Protein AF-A0A378PLF8-F1 (afdb_monomer_lite)

Sequence (133 aa):
MQNNKIYTVTTHCAKNHKSNISLTLLEVAFDLFDKNKLWDTPCAICGGKIESVSKSNFEITDKLFNIWANNPDYQFSEGFYEDLDLAEMKYLPMLLRAIDDKNFPNSKKAVVVKALCALWYNNCEFPKSDYAH

Structure (mmCIF, N/CA/C/O backbone):
data_AF-A0A378PLF8-F1
#
_entry.id   AF-A0A378PLF8-F1
#
loop_
_atom_site.group_PDB
_atom_site.id
_atom_site.type_symbol
_atom_site.label_atom_id
_atom_site.label_alt_id
_atom_site.label_comp_id
_atom_site.label_asym_id
_atom_site.label_entity_id
_atom_site.label_seq_id
_atom_site.pdbx_PDB_ins_code
_atom_site.Cartn_x
_atom_site.Cartn_y
_atom_site.Cartn_z
_atom_site.occupancy
_atom_site.B_iso_or_equiv
_atom_site.auth_seq_id
_atom_site.auth_comp_id
_atom_site.auth_asym_id
_atom_site.auth_atom_id
_atom_site.pdbx_PDB_model_num
ATOM 1 N N . MET A 1 1 ? 5.990 22.563 2.479 1.00 35.62 1 MET A N 1
ATOM 2 C CA . MET A 1 1 ? 7.011 22.424 1.419 1.00 35.62 1 MET A CA 1
ATOM 3 C C . MET A 1 1 ? 6.912 21.010 0.872 1.00 35.62 1 MET A C 1
ATOM 5 O O . MET A 1 1 ? 7.157 20.077 1.623 1.00 35.62 1 MET A O 1
ATOM 9 N N . GLN A 1 2 ? 6.440 20.829 -0.364 1.00 43.25 2 GLN A N 1
ATOM 10 C CA . GLN A 1 2 ? 6.446 19.511 -1.002 1.00 43.25 2 GLN A CA 1
ATOM 11 C C . GLN A 1 2 ? 7.889 19.209 -1.404 1.00 43.25 2 GLN A C 1
ATOM 13 O O . GLN A 1 2 ? 8.424 19.841 -2.310 1.00 43.25 2 GLN A O 1
ATOM 18 N N . ASN A 1 3 ? 8.540 18.289 -0.693 1.00 49.09 3 ASN A N 1
ATOM 19 C CA . ASN A 1 3 ? 9.756 17.675 -1.207 1.00 49.09 3 ASN A CA 1
ATOM 20 C C . ASN A 1 3 ? 9.386 17.021 -2.541 1.00 49.09 3 ASN A C 1
ATOM 22 O O . ASN A 1 3 ? 8.546 16.121 -2.557 1.00 49.09 3 ASN A O 1
ATOM 26 N N . ASN A 1 4 ? 10.008 17.455 -3.639 1.00 61.97 4 ASN A N 1
ATOM 27 C CA . ASN A 1 4 ? 9.961 16.765 -4.930 1.00 61.97 4 ASN A CA 1
ATOM 28 C C . ASN A 1 4 ? 10.751 15.454 -4.816 1.00 61.97 4 ASN A C 1
ATOM 30 O O . ASN A 1 4 ? 11.808 15.284 -5.419 1.00 61.97 4 ASN A O 1
ATOM 34 N N . LYS A 1 5 ? 10.277 14.543 -3.964 1.00 77.88 5 LYS A N 1
ATOM 35 C CA . LYS A 1 5 ? 10.814 13.197 -3.860 1.00 77.88 5 LYS A CA 1
ATOM 36 C C . LYS A 1 5 ? 10.461 12.497 -5.166 1.00 77.88 5 LYS A C 1
ATOM 38 O O . LYS A 1 5 ? 9.289 12.314 -5.482 1.00 77.88 5 LYS A O 1
ATOM 43 N N . ILE A 1 6 ? 11.487 12.171 -5.940 1.00 86.25 6 ILE A N 1
ATOM 44 C CA . ILE A 1 6 ? 11.347 11.371 -7.151 1.00 86.25 6 ILE A CA 1
ATOM 45 C C . ILE A 1 6 ? 11.184 9.925 -6.690 1.00 86.25 6 ILE A C 1
ATOM 47 O O . ILE A 1 6 ? 12.030 9.419 -5.952 1.00 86.25 6 ILE A O 1
ATOM 51 N N . TYR A 1 7 ? 10.091 9.282 -7.088 1.00 91.69 7 TYR A N 1
ATOM 52 C CA . TYR A 1 7 ? 9.897 7.855 -6.866 1.00 91.69 7 TYR A CA 1
ATOM 53 C C . TYR A 1 7 ? 10.408 7.112 -8.090 1.00 91.69 7 TYR A C 1
ATOM 55 O O . TYR A 1 7 ? 10.262 7.576 -9.218 1.00 91.69 7 TYR A O 1
ATOM 63 N N . THR A 1 8 ? 11.059 5.982 -7.869 1.00 92.56 8 THR A N 1
ATOM 64 C CA . THR A 1 8 ? 11.647 5.182 -8.938 1.00 92.56 8 THR A CA 1
ATOM 65 C C . THR A 1 8 ? 11.393 3.700 -8.737 1.00 92.56 8 THR A C 1
ATOM 67 O O . THR A 1 8 ? 11.311 3.210 -7.606 1.00 92.56 8 THR A O 1
ATOM 70 N N . VAL A 1 9 ? 11.342 2.987 -9.856 1.00 91.38 9 VAL A N 1
ATOM 71 C CA . VAL A 1 9 ? 11.658 1.562 -9.937 1.00 91.38 9 VAL A CA 1
ATOM 72 C C . VAL A 1 9 ? 13.076 1.428 -10.480 1.00 91.38 9 VAL A C 1
ATOM 74 O O . VAL A 1 9 ? 13.416 2.033 -11.496 1.00 91.38 9 VAL A O 1
ATOM 77 N N . THR A 1 10 ? 13.904 0.648 -9.792 1.00 91.62 10 THR A N 1
ATOM 78 C CA . THR A 1 10 ? 15.290 0.363 -10.164 1.00 91.62 10 THR A CA 1
ATOM 79 C C . THR A 1 10 ? 15.420 -1.102 -10.549 1.00 91.62 10 THR A C 1
ATOM 81 O O . THR A 1 10 ? 15.148 -1.985 -9.737 1.00 91.62 10 THR A O 1
ATOM 84 N N . THR A 1 11 ? 15.870 -1.366 -11.770 1.00 91.75 11 THR A N 1
ATOM 85 C CA . THR A 1 11 ? 16.148 -2.717 -12.272 1.00 91.75 11 THR A CA 1
ATOM 86 C C . THR A 1 11 ? 17.647 -2.992 -12.256 1.00 91.75 11 THR A C 1
ATOM 88 O O . THR A 1 11 ? 18.431 -2.116 -12.633 1.00 91.75 11 THR A O 1
ATOM 91 N N . HIS A 1 12 ? 18.045 -4.211 -11.901 1.00 94.06 12 HIS A N 1
ATOM 92 C CA . HIS A 1 12 ? 19.432 -4.669 -11.951 1.00 94.06 12 HIS A CA 1
ATOM 93 C C . HIS A 1 12 ? 19.569 -5.873 -12.879 1.00 94.06 12 HIS A C 1
ATOM 95 O O . HIS A 1 12 ? 18.737 -6.777 -12.853 1.00 94.06 12 HIS A O 1
ATOM 101 N N . CYS A 1 13 ? 20.637 -5.908 -13.675 1.00 93.00 13 CYS A N 1
ATOM 102 C CA . CYS A 1 13 ? 21.008 -7.093 -14.453 1.00 93.00 13 CYS A CA 1
ATOM 103 C C . CYS A 1 13 ? 22.157 -7.872 -13.795 1.00 93.00 13 CYS A C 1
ATOM 105 O O . CYS A 1 13 ? 22.838 -7.346 -12.914 1.00 93.00 13 CYS A O 1
ATOM 107 N N . ALA A 1 14 ? 22.451 -9.070 -14.310 1.00 91.62 14 ALA A N 1
ATOM 108 C CA . ALA A 1 14 ? 23.543 -9.943 -13.848 1.00 91.62 14 ALA A CA 1
ATOM 109 C C . ALA A 1 14 ? 24.929 -9.274 -13.803 1.00 91.62 14 ALA A C 1
ATOM 111 O O . ALA A 1 14 ? 25.797 -9.634 -13.013 1.00 91.62 14 ALA A O 1
ATOM 112 N N . LYS A 1 15 ? 25.152 -8.274 -14.666 1.00 91.94 15 LYS A N 1
ATOM 113 C CA . LYS A 1 15 ? 26.400 -7.491 -14.713 1.00 91.94 15 LYS A CA 1
ATOM 114 C C . LYS A 1 15 ? 26.388 -6.288 -13.762 1.00 91.94 15 LYS A C 1
ATOM 116 O O . LYS A 1 15 ? 27.242 -5.416 -13.870 1.00 91.94 15 LYS A O 1
ATOM 121 N N . ASN A 1 16 ? 25.412 -6.224 -12.856 1.00 89.31 16 ASN A N 1
ATOM 122 C CA . ASN A 1 16 ? 25.210 -5.167 -11.867 1.00 89.31 16 ASN A CA 1
ATOM 123 C C . ASN A 1 16 ? 25.000 -3.757 -12.459 1.00 89.31 16 ASN A C 1
ATOM 125 O O . ASN A 1 16 ? 25.182 -2.747 -11.777 1.00 89.31 16 ASN A O 1
ATOM 129 N N . HIS A 1 17 ? 24.593 -3.663 -13.729 1.00 93.19 17 HIS A N 1
ATOM 130 C CA . HIS A 1 17 ? 24.133 -2.398 -14.294 1.00 93.19 17 HIS A CA 1
ATOM 131 C C . HIS A 1 17 ? 22.741 -2.068 -13.759 1.00 93.19 17 HIS A C 1
ATOM 133 O O . HIS A 1 17 ? 21.891 -2.954 -13.646 1.00 93.19 17 HIS A O 1
ATOM 139 N N . LYS A 1 18 ? 22.512 -0.785 -13.472 1.00 91.94 18 LYS A N 1
ATOM 140 C CA . LYS A 1 18 ? 21.244 -0.274 -12.947 1.00 91.94 18 LYS A CA 1
ATOM 141 C C . LYS A 1 18 ? 20.518 0.543 -14.003 1.00 91.94 18 LYS A C 1
ATOM 143 O O . LYS A 1 18 ? 21.144 1.241 -14.800 1.00 91.94 18 LYS A O 1
ATOM 148 N N . SER A 1 19 ? 19.197 0.493 -13.990 1.00 89.75 19 SER A N 1
ATOM 149 C CA . SER A 1 19 ? 18.354 1.400 -14.769 1.00 89.75 19 SER A CA 1
ATOM 150 C C . SER A 1 19 ? 17.194 1.863 -13.903 1.00 89.75 19 SER A C 1
ATOM 152 O O . SER A 1 19 ? 16.611 1.064 -13.176 1.00 89.75 19 SER A O 1
ATOM 154 N N . ASN A 1 20 ? 16.910 3.163 -13.953 1.00 90.38 20 ASN A N 1
ATOM 155 C CA . ASN A 1 20 ? 15.891 3.804 -13.132 1.00 90.38 20 ASN A CA 1
ATOM 156 C C . ASN A 1 20 ? 14.748 4.267 -14.026 1.00 90.38 20 ASN A C 1
ATOM 158 O O . ASN A 1 20 ? 14.982 4.943 -15.028 1.00 90.38 20 ASN A O 1
ATOM 162 N N . ILE A 1 21 ? 13.526 3.951 -13.623 1.00 90.00 21 ILE A N 1
ATOM 163 C CA . ILE A 1 21 ? 12.305 4.460 -14.235 1.00 90.00 21 ILE A CA 1
ATOM 164 C C . ILE A 1 21 ? 11.636 5.362 -13.209 1.00 90.00 21 ILE A C 1
ATOM 166 O O . ILE A 1 21 ? 11.356 4.921 -12.094 1.00 90.00 21 ILE A O 1
ATOM 170 N N . SER A 1 22 ? 11.421 6.624 -13.574 1.00 92.69 22 SER A N 1
ATOM 171 C CA . SER A 1 22 ? 10.706 7.581 -12.731 1.00 92.69 22 SER A CA 1
ATOM 172 C C . SER A 1 22 ? 9.226 7.231 -12.677 1.00 92.69 22 SER A C 1
ATOM 174 O O . SER A 1 22 ? 8.604 7.005 -13.711 1.00 92.69 22 SER A O 1
ATOM 176 N N . LEU A 1 23 ? 8.683 7.238 -11.469 1.00 91.31 23 LEU A N 1
ATOM 177 C CA . LEU A 1 23 ? 7.289 6.988 -11.149 1.00 91.31 23 LEU A CA 1
ATOM 178 C C . LEU A 1 23 ? 6.745 8.130 -10.289 1.00 91.31 23 LEU A C 1
ATOM 180 O O . LEU A 1 23 ? 7.471 8.856 -9.601 1.00 91.31 23 LEU A O 1
ATOM 184 N N . THR A 1 24 ? 5.431 8.263 -10.297 1.00 92.81 24 THR A N 1
ATOM 185 C CA . THR A 1 24 ? 4.675 9.039 -9.325 1.00 92.81 24 THR A CA 1
ATOM 186 C C . THR A 1 24 ? 4.532 8.267 -8.013 1.00 92.81 24 THR A C 1
ATOM 188 O O . THR A 1 24 ? 4.711 7.049 -7.941 1.00 92.81 24 THR A O 1
ATOM 191 N N . LEU A 1 25 ? 4.148 8.981 -6.952 1.00 91.75 25 LEU A N 1
ATOM 192 C CA . LEU A 1 25 ? 3.841 8.357 -5.666 1.00 91.75 25 LEU A CA 1
ATOM 193 C C . LEU A 1 25 ? 2.705 7.325 -5.774 1.00 91.75 25 LEU A C 1
ATOM 195 O O . LEU A 1 25 ? 2.756 6.305 -5.104 1.00 91.75 25 LEU A O 1
ATOM 199 N N . LEU A 1 26 ? 1.681 7.575 -6.596 1.00 92.38 26 LEU A N 1
ATOM 200 C CA . LEU A 1 26 ? 0.562 6.638 -6.744 1.00 92.38 26 LEU A CA 1
ATOM 201 C C . LEU A 1 26 ? 0.983 5.377 -7.493 1.00 92.38 26 LEU A C 1
ATOM 203 O O . LEU A 1 26 ? 0.593 4.284 -7.101 1.00 92.38 26 LEU A O 1
ATOM 207 N N . GLU A 1 27 ? 1.804 5.525 -8.534 1.00 92.19 27 GLU A N 1
ATOM 208 C CA . GLU A 1 27 ? 2.308 4.383 -9.296 1.00 92.19 27 GLU A CA 1
ATOM 209 C C . GLU A 1 27 ? 3.179 3.470 -8.444 1.00 92.19 27 GLU A C 1
ATOM 211 O O . GLU A 1 27 ? 3.034 2.256 -8.530 1.00 92.19 27 GLU A O 1
ATOM 216 N N . VAL A 1 28 ? 4.045 4.030 -7.592 1.00 90.69 28 VAL A N 1
ATOM 217 C CA . VAL A 1 28 ? 4.858 3.201 -6.694 1.00 90.69 28 VAL A CA 1
ATOM 218 C C . VAL A 1 28 ? 4.039 2.627 -5.536 1.00 90.69 28 VAL A C 1
ATOM 220 O O . VAL A 1 28 ? 4.303 1.504 -5.120 1.00 90.69 28 VAL A O 1
ATOM 223 N N . ALA A 1 29 ? 3.058 3.378 -5.021 1.00 91.56 29 ALA A N 1
ATOM 224 C CA . ALA A 1 29 ? 2.258 2.957 -3.875 1.00 91.56 29 ALA A CA 1
ATOM 225 C C . ALA A 1 29 ? 1.243 1.870 -4.220 1.00 91.56 29 ALA A C 1
ATOM 227 O O . ALA A 1 29 ? 0.916 1.088 -3.345 1.00 91.56 29 ALA A O 1
ATOM 228 N N . PHE A 1 30 ? 0.741 1.828 -5.455 1.00 91.19 30 PHE A N 1
ATOM 229 C CA . PHE A 1 30 ? -0.290 0.872 -5.875 1.00 91.19 30 PHE A CA 1
ATOM 230 C C . PHE A 1 30 ? 0.136 -0.004 -7.051 1.00 91.19 30 PHE A C 1
ATOM 232 O O . PHE A 1 30 ? -0.706 -0.605 -7.711 1.00 91.19 30 PHE A O 1
ATOM 239 N N . ASP A 1 31 ? 1.439 -0.052 -7.336 1.00 88.56 31 ASP A N 1
ATOM 240 C CA . ASP A 1 31 ? 2.013 -0.835 -8.428 1.00 88.56 31 ASP A CA 1
ATOM 241 C C . ASP A 1 31 ? 1.372 -0.583 -9.802 1.00 88.56 31 ASP A C 1
ATOM 243 O O . ASP A 1 31 ? 1.189 -1.495 -10.610 1.00 88.56 31 ASP A O 1
ATOM 247 N N . LEU A 1 32 ? 1.065 0.683 -10.097 1.00 90.19 32 LEU A N 1
ATOM 248 C CA . LEU A 1 32 ? 0.406 1.099 -11.340 1.00 90.19 32 LEU A CA 1
ATOM 249 C C . LEU A 1 32 ? 1.409 1.225 -12.500 1.00 90.19 32 LEU A C 1
ATOM 251 O O . LEU A 1 32 ? 1.485 2.254 -13.164 1.00 90.19 32 LEU A O 1
ATOM 255 N N . PHE A 1 33 ? 2.212 0.188 -12.735 1.00 87.69 33 PHE A N 1
ATOM 256 C CA . PHE A 1 33 ? 3.165 0.121 -13.843 1.00 87.69 33 PHE A CA 1
ATOM 257 C C . PHE A 1 33 ? 3.229 -1.291 -14.441 1.00 87.69 33 PHE A C 1
ATOM 259 O O . PHE A 1 33 ? 2.938 -2.287 -13.779 1.00 87.69 33 PHE A O 1
ATOM 266 N N . ASP A 1 34 ? 3.621 -1.387 -15.713 1.00 88.50 34 ASP A N 1
ATOM 267 C CA . ASP A 1 34 ? 3.687 -2.661 -16.436 1.00 88.50 34 ASP A CA 1
ATOM 268 C C . ASP A 1 34 ? 4.914 -3.479 -16.006 1.00 88.50 34 ASP A C 1
ATOM 270 O O . ASP A 1 34 ? 6.034 -3.294 -16.493 1.00 88.50 34 ASP A O 1
ATOM 274 N N . LYS A 1 35 ? 4.688 -4.391 -15.059 1.00 86.56 35 LYS A N 1
ATOM 275 C CA . LYS A 1 35 ? 5.715 -5.287 -14.518 1.00 86.56 35 LYS A CA 1
ATOM 276 C C . LYS A 1 35 ? 6.236 -6.264 -15.564 1.00 86.56 35 LYS A C 1
ATOM 278 O O . LYS A 1 35 ? 7.434 -6.520 -15.584 1.00 86.56 35 LYS A O 1
ATOM 283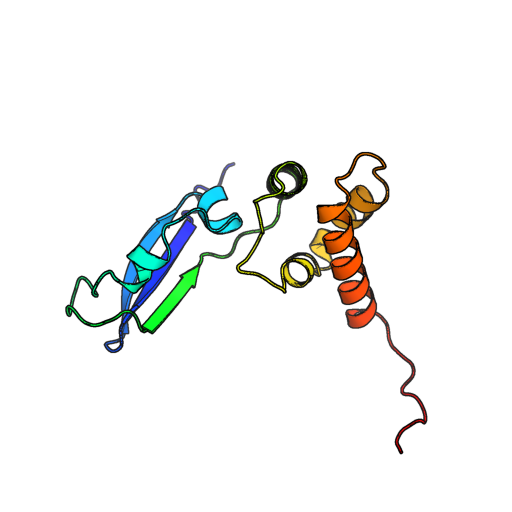 N N . ASN A 1 36 ? 5.380 -6.771 -16.451 1.00 88.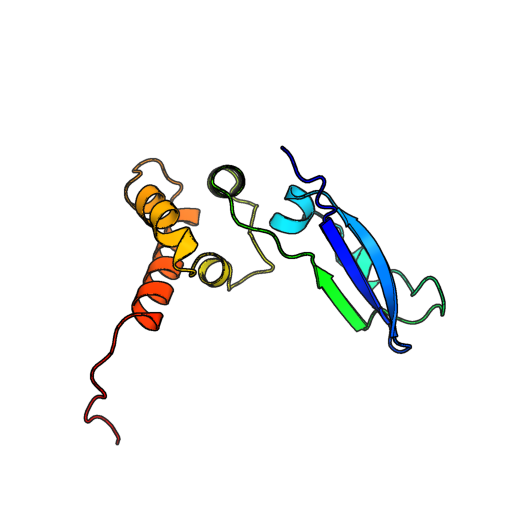25 36 ASN A N 1
ATOM 284 C CA . ASN A 1 36 ? 5.810 -7.710 -17.489 1.00 88.25 36 ASN A CA 1
ATOM 285 C C . ASN A 1 36 ? 6.781 -7.017 -18.439 1.00 88.25 36 ASN A C 1
ATOM 287 O O . ASN A 1 36 ? 7.904 -7.476 -18.626 1.00 88.25 36 ASN A O 1
ATOM 291 N N . LYS A 1 37 ? 6.414 -5.824 -18.914 1.00 88.75 37 LYS A N 1
ATOM 292 C CA . LYS A 1 37 ? 7.308 -4.996 -19.723 1.00 88.75 37 LYS A CA 1
ATOM 293 C C . LYS A 1 37 ? 8.613 -4.679 -18.999 1.00 88.75 37 LYS A C 1
ATOM 295 O O . LYS A 1 37 ? 9.661 -4.657 -19.640 1.00 88.75 37 LYS A O 1
ATOM 300 N N . LEU A 1 38 ? 8.576 -4.441 -17.687 1.00 87.88 38 LEU A N 1
ATOM 301 C CA . LEU A 1 38 ? 9.779 -4.201 -16.891 1.00 87.88 38 LEU A CA 1
ATOM 302 C C . LEU A 1 38 ? 10.738 -5.405 -16.917 1.00 87.88 38 LEU A C 1
ATOM 304 O O . LEU A 1 38 ? 11.931 -5.225 -17.151 1.00 87.88 38 LEU A O 1
ATOM 308 N N . TRP A 1 39 ? 10.221 -6.616 -16.698 1.00 88.94 39 TRP A N 1
ATOM 309 C CA . TRP A 1 39 ? 11.015 -7.850 -16.681 1.00 88.94 39 TRP A CA 1
ATOM 310 C C . TRP A 1 39 ? 11.479 -8.294 -18.075 1.00 88.94 39 TRP A C 1
ATOM 312 O O . TRP A 1 39 ? 12.558 -8.879 -18.198 1.00 88.94 39 TRP A O 1
ATOM 322 N N . ASP A 1 40 ? 10.698 -7.981 -19.110 1.00 90.44 40 ASP A N 1
ATOM 323 C CA . ASP A 1 40 ? 10.990 -8.322 -20.505 1.00 90.44 40 ASP A CA 1
ATOM 324 C C . ASP A 1 40 ? 11.942 -7.323 -21.181 1.00 90.44 40 ASP A C 1
ATOM 326 O O . ASP A 1 40 ? 12.550 -7.640 -22.205 1.00 90.44 40 ASP A O 1
ATOM 330 N N . THR A 1 41 ? 12.103 -6.117 -20.623 1.00 89.12 41 THR A N 1
ATOM 331 C CA . THR A 1 41 ? 13.012 -5.103 -21.171 1.00 89.12 41 THR A CA 1
ATOM 332 C C . THR A 1 41 ? 14.470 -5.491 -20.893 1.00 89.12 41 THR A C 1
ATOM 334 O O . THR A 1 41 ? 14.873 -5.568 -19.729 1.00 89.12 41 THR A O 1
ATOM 337 N N . PRO A 1 42 ? 15.314 -5.692 -21.924 1.00 90.69 42 PRO A N 1
ATOM 338 C CA . PRO A 1 42 ? 16.729 -5.979 -21.721 1.00 90.69 42 PRO A CA 1
ATOM 339 C C . PRO A 1 42 ? 17.461 -4.801 -21.075 1.00 90.69 42 PRO A C 1
ATOM 341 O O . PRO A 1 42 ? 17.121 -3.636 -21.281 1.00 90.69 42 PRO A O 1
ATOM 344 N N . CYS A 1 43 ? 18.539 -5.090 -20.350 1.00 90.38 43 CYS A N 1
ATOM 345 C CA . CYS A 1 43 ? 19.424 -4.066 -19.812 1.00 90.38 43 CYS A CA 1
ATOM 346 C C . CYS A 1 43 ? 19.933 -3.150 -20.934 1.00 90.38 43 CYS A C 1
ATOM 348 O O . CYS A 1 43 ? 20.626 -3.608 -21.842 1.00 90.38 43 CYS A O 1
ATOM 350 N N . ALA A 1 44 ? 19.679 -1.844 -20.823 1.00 88.12 44 ALA A N 1
ATOM 351 C CA . ALA A 1 44 ? 20.058 -0.864 -21.843 1.00 88.12 44 ALA A CA 1
ATOM 352 C C . ALA A 1 44 ? 21.576 -0.783 -22.109 1.00 88.12 44 ALA A C 1
ATOM 354 O O . ALA A 1 44 ? 21.990 -0.309 -23.162 1.00 88.12 44 ALA A O 1
ATOM 355 N N . ILE A 1 45 ? 22.409 -1.239 -21.164 1.00 91.62 45 ILE A N 1
ATOM 356 C CA . ILE A 1 45 ? 23.876 -1.171 -21.264 1.00 91.62 45 ILE A CA 1
ATOM 357 C C . ILE A 1 45 ? 24.472 -2.457 -21.848 1.00 91.62 45 ILE A C 1
ATOM 359 O O . ILE A 1 45 ? 25.409 -2.396 -22.636 1.00 91.62 45 ILE A O 1
ATOM 363 N N . CYS A 1 46 ? 23.978 -3.633 -21.447 1.00 92.69 46 CYS A N 1
ATOM 364 C CA . CYS A 1 46 ? 24.600 -4.909 -21.826 1.00 92.69 46 CYS A CA 1
ATOM 365 C C . CYS A 1 46 ? 23.682 -5.885 -22.564 1.00 92.69 46 CYS A C 1
ATOM 367 O O . CYS A 1 46 ? 24.127 -6.991 -22.865 1.00 92.69 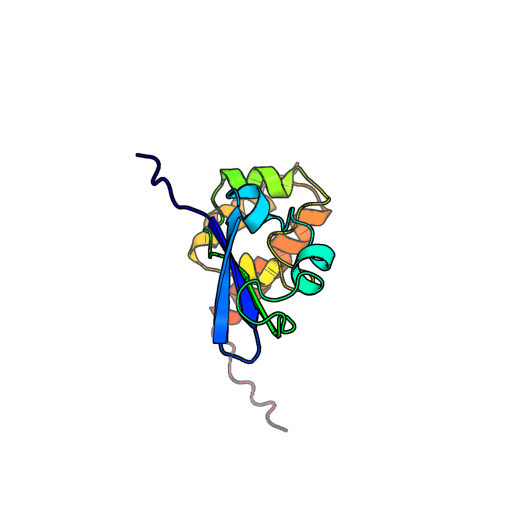46 CYS A O 1
ATOM 369 N N . GLY A 1 47 ? 22.418 -5.523 -22.795 1.00 91.81 47 GLY A N 1
ATOM 370 C CA . GLY A 1 47 ? 21.402 -6.384 -23.406 1.00 91.81 47 GLY A CA 1
ATOM 371 C C . GLY A 1 47 ? 21.011 -7.609 -22.571 1.00 91.81 47 GLY A C 1
ATOM 372 O O . GLY A 1 47 ? 20.234 -8.434 -23.034 1.00 91.81 47 GLY A O 1
ATOM 373 N N . GLY A 1 48 ? 21.555 -7.762 -21.359 1.00 91.44 48 GLY A N 1
ATOM 374 C CA . GLY A 1 48 ? 21.265 -8.891 -20.475 1.00 91.44 48 GLY A CA 1
ATOM 375 C C . GLY A 1 48 ? 19.888 -8.799 -19.816 1.00 91.44 48 GLY A C 1
ATOM 376 O O . GLY A 1 48 ? 19.297 -7.723 -19.743 1.00 91.44 48 GLY A O 1
ATOM 377 N N . LYS A 1 49 ? 19.400 -9.926 -19.291 1.00 93.31 49 LYS A N 1
ATOM 378 C CA . LYS A 1 49 ? 18.127 -10.005 -18.563 1.00 93.31 49 LYS A CA 1
ATOM 379 C C . LYS A 1 49 ? 18.187 -9.239 -17.231 1.00 93.31 49 LYS A C 1
ATOM 381 O O . LYS A 1 49 ? 19.247 -9.162 -16.603 1.00 93.31 49 LYS A O 1
ATOM 386 N N . ILE A 1 50 ? 17.049 -8.695 -16.804 1.00 93.00 50 ILE A N 1
ATOM 387 C CA . ILE A 1 50 ? 16.856 -8.162 -15.450 1.00 93.00 50 ILE A CA 1
ATOM 388 C C . ILE A 1 50 ? 16.749 -9.325 -14.453 1.00 93.00 50 ILE A C 1
ATOM 390 O O . ILE A 1 50 ? 16.011 -10.282 -14.682 1.00 93.00 50 ILE A O 1
ATOM 394 N N . GLU A 1 51 ? 17.496 -9.247 -13.355 1.00 92.75 51 GLU A N 1
ATOM 395 C CA . GLU A 1 51 ? 17.519 -10.254 -12.284 1.00 92.75 51 GLU A CA 1
ATOM 396 C C . GLU A 1 51 ? 16.821 -9.776 -11.013 1.00 92.75 51 GLU A C 1
ATOM 398 O O . GLU A 1 51 ? 16.296 -10.590 -10.258 1.00 92.75 51 GLU A O 1
ATOM 403 N N . SER A 1 52 ? 16.792 -8.465 -10.768 1.00 90.94 52 SER A N 1
ATOM 404 C CA . SER A 1 52 ? 16.086 -7.914 -9.617 1.00 90.94 52 SER A CA 1
ATOM 405 C C . SER A 1 52 ? 15.497 -6.540 -9.893 1.00 90.94 52 SER A C 1
ATOM 407 O O . SER A 1 52 ? 15.951 -5.787 -10.762 1.00 90.94 52 SER A O 1
ATOM 409 N N . VAL A 1 53 ? 14.457 -6.230 -9.126 1.00 89.38 53 VAL A N 1
ATOM 410 C CA . VAL A 1 53 ? 13.696 -4.988 -9.186 1.00 89.38 53 VAL A CA 1
ATOM 411 C C . VAL A 1 53 ? 13.545 -4.473 -7.763 1.00 89.38 53 VAL A C 1
ATOM 413 O O . VAL A 1 53 ? 13.213 -5.231 -6.857 1.00 89.38 53 VAL A O 1
ATOM 416 N N . SER A 1 54 ? 13.782 -3.183 -7.560 1.00 88.81 54 SER A N 1
ATOM 417 C CA . SER A 1 54 ? 13.533 -2.509 -6.288 1.00 88.81 54 SER A CA 1
ATOM 418 C C . SER A 1 54 ? 12.705 -1.252 -6.512 1.00 88.81 54 SER A C 1
ATOM 420 O O . SER A 1 54 ? 12.885 -0.536 -7.498 1.00 88.81 54 SER A O 1
ATOM 422 N N . LYS A 1 55 ? 11.767 -0.997 -5.603 1.00 88.69 55 LYS A N 1
ATOM 423 C CA . LYS A 1 55 ? 10.897 0.180 -5.616 1.00 88.69 55 LYS A CA 1
ATOM 424 C C . LYS A 1 55 ? 11.382 1.188 -4.585 1.00 88.69 55 LYS A C 1
ATOM 426 O O . LYS A 1 55 ? 11.915 0.822 -3.541 1.00 88.69 55 LYS A O 1
ATOM 431 N N . SER A 1 56 ? 11.176 2.466 -4.870 1.00 89.75 56 SER A N 1
ATOM 432 C CA . SER A 1 56 ? 11.365 3.521 -3.880 1.00 89.75 56 SER A CA 1
ATOM 433 C C . SER A 1 56 ? 10.410 3.340 -2.704 1.00 89.75 56 SER A C 1
ATOM 435 O O . SER A 1 56 ? 9.203 3.225 -2.898 1.00 89.75 56 SER A O 1
ATOM 437 N N . ASN A 1 57 ? 10.940 3.421 -1.483 1.00 87.19 57 ASN A N 1
ATOM 438 C CA . ASN A 1 57 ? 10.113 3.429 -0.280 1.00 87.19 57 ASN A CA 1
ATOM 439 C C . ASN A 1 57 ? 9.264 4.703 -0.209 1.00 87.19 57 ASN A C 1
ATOM 441 O O . ASN A 1 57 ? 9.739 5.824 -0.463 1.00 87.19 57 ASN A O 1
ATOM 445 N N . PHE A 1 58 ? 8.025 4.537 0.229 1.00 89.38 58 PHE A N 1
ATOM 446 C CA . PHE A 1 58 ? 7.082 5.612 0.495 1.00 89.38 58 PHE A CA 1
ATOM 447 C C . PHE A 1 58 ? 6.510 5.471 1.905 1.00 89.38 58 PHE A C 1
ATOM 449 O O . PHE A 1 58 ? 6.654 4.443 2.554 1.00 89.38 58 PHE A O 1
ATOM 456 N N . GLU A 1 59 ? 5.902 6.545 2.390 1.00 91.25 59 GLU A N 1
ATOM 457 C CA . GLU A 1 59 ? 5.178 6.539 3.653 1.00 91.25 59 GLU A CA 1
ATOM 458 C C . GLU A 1 59 ? 3.683 6.541 3.348 1.00 91.25 59 GLU A C 1
ATOM 460 O O . GLU A 1 59 ? 3.217 7.341 2.531 1.00 91.25 59 GLU A O 1
ATOM 465 N N . ILE A 1 60 ? 2.931 5.660 4.005 1.00 93.19 60 ILE A N 1
ATOM 466 C CA . ILE A 1 60 ? 1.472 5.622 3.931 1.00 93.19 60 ILE A CA 1
ATOM 467 C C . ILE A 1 60 ? 0.918 6.841 4.678 1.00 93.19 60 ILE A C 1
ATOM 469 O O . ILE A 1 60 ? 0.779 6.853 5.896 1.00 93.19 60 ILE A O 1
ATOM 473 N N . THR A 1 61 ? 0.646 7.909 3.934 1.00 94.44 61 THR A N 1
ATOM 474 C CA . THR A 1 61 ? -0.020 9.113 4.457 1.00 94.44 61 THR A CA 1
ATOM 475 C C . THR A 1 61 ? -1.534 8.909 4.531 1.00 94.44 61 THR A C 1
ATOM 477 O O . THR A 1 61 ? -2.074 8.094 3.785 1.00 94.44 61 THR A O 1
ATOM 480 N N . ASP A 1 62 ? -2.250 9.718 5.322 1.00 94.31 62 ASP A N 1
ATOM 481 C CA . ASP A 1 62 ? -3.727 9.700 5.351 1.00 94.31 62 ASP A CA 1
ATOM 482 C C . ASP A 1 62 ? -4.339 9.843 3.948 1.00 94.31 62 ASP A C 1
ATOM 484 O O . ASP A 1 62 ? -5.334 9.203 3.619 1.00 94.31 62 ASP A O 1
ATOM 488 N N . LYS A 1 63 ? -3.716 10.647 3.075 1.00 95.12 63 LYS A N 1
ATOM 489 C CA . LYS A 1 63 ? -4.170 10.805 1.689 1.00 95.12 63 LYS A CA 1
ATOM 490 C C . LYS A 1 63 ? -4.065 9.494 0.908 1.00 95.12 63 LYS A C 1
ATOM 492 O O . LYS A 1 63 ? -5.008 9.141 0.207 1.00 95.12 63 LYS A O 1
ATOM 497 N N . LEU A 1 64 ? -2.934 8.793 1.006 1.00 95.12 64 LEU A N 1
ATOM 498 C CA . LEU A 1 64 ? -2.753 7.505 0.334 1.00 95.12 64 LEU A CA 1
ATOM 499 C C . LEU A 1 64 ? -3.679 6.443 0.908 1.00 95.12 64 LEU A C 1
ATOM 501 O O . LEU A 1 64 ? -4.310 5.721 0.145 1.00 95.12 64 LEU A O 1
ATOM 505 N N . PHE A 1 65 ? -3.807 6.396 2.231 1.00 95.62 65 PHE A N 1
ATOM 506 C CA . PHE A 1 65 ? -4.707 5.478 2.914 1.00 95.62 65 PHE A CA 1
ATOM 507 C C . PHE A 1 65 ? -6.165 5.688 2.502 1.00 95.62 65 PHE A C 1
ATOM 509 O O . PHE A 1 65 ? -6.873 4.726 2.235 1.00 95.62 65 PHE A O 1
ATOM 516 N N . ASN A 1 66 ? -6.606 6.937 2.342 1.00 95.00 66 ASN A N 1
ATOM 517 C CA . ASN A 1 66 ? -7.953 7.230 1.856 1.00 95.00 66 ASN A CA 1
ATOM 518 C C . ASN A 1 66 ? -8.149 6.834 0.387 1.00 95.00 66 ASN A C 1
ATOM 520 O O . ASN A 1 66 ? -9.218 6.347 0.027 1.00 95.00 66 ASN A O 1
ATOM 524 N N . ILE A 1 67 ? -7.144 7.029 -0.474 1.00 95.69 67 ILE A N 1
ATOM 525 C CA . ILE A 1 67 ? -7.210 6.575 -1.874 1.00 95.69 67 ILE A CA 1
ATOM 526 C C . ILE A 1 67 ? -7.313 5.049 -1.926 1.00 95.69 67 ILE A C 1
ATOM 528 O O . ILE A 1 67 ? -8.165 4.516 -2.630 1.00 95.69 67 ILE A O 1
ATOM 532 N N . TRP A 1 68 ? -6.482 4.367 -1.141 1.00 95.25 68 TRP A N 1
ATOM 533 C CA . TRP A 1 68 ? -6.503 2.921 -0.982 1.00 95.25 68 TRP A CA 1
ATOM 534 C C . TRP A 1 68 ? -7.852 2.410 -0.472 1.00 95.25 68 TRP A C 1
ATOM 536 O O . TRP A 1 68 ? -8.432 1.503 -1.060 1.00 95.25 68 TRP A O 1
ATOM 546 N N . ALA A 1 69 ? -8.380 3.011 0.596 1.00 94.56 69 ALA A N 1
ATOM 547 C CA . ALA A 1 69 ? -9.632 2.594 1.211 1.00 94.56 69 ALA A CA 1
ATOM 548 C C . ALA A 1 69 ? -10.798 2.665 0.218 1.00 94.56 69 ALA A C 1
ATOM 550 O O . ALA A 1 69 ? -11.614 1.752 0.160 1.00 94.56 69 ALA A O 1
ATOM 551 N N . ASN A 1 70 ? -10.845 3.724 -0.594 1.00 94.25 70 ASN A N 1
ATOM 552 C CA . ASN A 1 70 ? -11.928 3.968 -1.544 1.00 94.25 70 ASN A CA 1
ATOM 553 C C . ASN A 1 70 ? -11.769 3.238 -2.886 1.00 94.25 70 ASN A C 1
ATOM 555 O O . ASN A 1 70 ? -12.666 3.336 -3.723 1.00 94.25 70 ASN A O 1
ATOM 559 N N . ASN A 1 71 ? -10.662 2.524 -3.113 1.00 93.81 71 ASN A N 1
ATOM 560 C CA . ASN A 1 71 ? -10.426 1.806 -4.360 1.00 93.81 71 ASN A CA 1
ATOM 561 C C . ASN A 1 71 ? -10.206 0.302 -4.096 1.00 93.81 71 ASN A C 1
ATOM 563 O O . ASN A 1 71 ? -9.174 -0.082 -3.536 1.00 93.81 71 ASN A O 1
ATOM 567 N N . PRO A 1 72 ? -11.158 -0.571 -4.478 1.00 89.56 72 PRO A N 1
ATOM 568 C CA . PRO A 1 72 ? -11.064 -2.001 -4.195 1.00 89.56 72 PRO A CA 1
ATOM 569 C C . PRO A 1 72 ? -9.871 -2.673 -4.888 1.00 89.56 72 PRO A C 1
ATOM 571 O O . PRO A 1 72 ? -9.344 -3.641 -4.341 1.00 89.56 72 PRO A O 1
ATOM 574 N N . ASP A 1 73 ? -9.418 -2.132 -6.022 1.00 89.94 73 ASP A N 1
ATOM 575 C CA . ASP A 1 73 ? -8.355 -2.717 -6.846 1.00 89.94 73 ASP A CA 1
ATOM 576 C C . ASP A 1 73 ? -6.948 -2.316 -6.383 1.00 89.94 73 ASP A C 1
ATOM 578 O O . ASP A 1 73 ? -5.956 -2.905 -6.807 1.00 89.94 73 ASP A O 1
ATOM 582 N N . TYR A 1 74 ? -6.832 -1.304 -5.520 1.00 92.00 74 TYR A N 1
ATOM 583 C CA . TYR A 1 74 ? -5.534 -0.791 -5.082 1.00 92.00 74 TYR A CA 1
ATOM 584 C C . TYR A 1 74 ? -4.998 -1.578 -3.899 1.00 92.00 74 TYR A C 1
ATOM 586 O O . TYR A 1 74 ? -5.729 -1.812 -2.940 1.00 92.00 74 TYR A O 1
ATOM 594 N N . GLN A 1 75 ? -3.712 -1.919 -3.924 1.00 89.62 75 GLN A N 1
ATOM 595 C CA . GLN A 1 75 ? -3.010 -2.550 -2.806 1.00 89.62 75 GLN A CA 1
ATOM 596 C C . GLN A 1 75 ? -1.650 -1.885 -2.592 1.00 89.62 75 GLN A C 1
ATOM 598 O O . GLN A 1 75 ? -1.016 -1.521 -3.578 1.00 89.62 75 GLN A O 1
ATOM 603 N N . PHE A 1 76 ? -1.201 -1.709 -1.344 1.00 85.94 76 PHE A N 1
ATOM 604 C CA . PHE A 1 76 ? 0.081 -1.033 -1.064 1.00 85.94 76 PHE A CA 1
ATOM 605 C C . PHE A 1 76 ? 1.328 -1.805 -1.546 1.00 85.94 76 PHE A C 1
ATOM 607 O O . PHE A 1 76 ? 2.405 -1.224 -1.703 1.00 85.94 76 PHE A O 1
ATOM 614 N N . SER A 1 77 ? 1.187 -3.102 -1.820 1.00 71.94 77 SER A N 1
ATOM 615 C CA . SER A 1 77 ? 2.262 -3.988 -2.271 1.00 71.94 77 SER A CA 1
ATOM 616 C C . SER A 1 77 ? 1.739 -5.158 -3.111 1.00 71.94 77 SER A C 1
ATOM 618 O O . SER A 1 77 ? 0.532 -5.374 -3.241 1.00 71.94 77 SER A O 1
ATOM 620 N N . GLU A 1 78 ? 2.665 -5.921 -3.706 1.00 63.75 78 GLU A N 1
ATOM 621 C CA . GLU A 1 78 ? 2.350 -7.155 -4.431 1.00 63.75 78 GLU A CA 1
ATOM 622 C C . GLU A 1 78 ? 1.903 -8.270 -3.484 1.00 63.75 78 GLU A C 1
ATOM 624 O O . GLU A 1 78 ? 2.703 -9.122 -3.110 1.00 63.75 78 GLU A O 1
ATOM 629 N N . GLY A 1 79 ? 0.608 -8.311 -3.173 1.00 57.81 79 GLY A N 1
ATOM 630 C CA . GLY A 1 79 ? -0.065 -9.500 -2.654 1.00 57.81 79 GLY A CA 1
ATOM 631 C C . GLY A 1 79 ? 0.324 -9.956 -1.238 1.00 57.81 79 GLY A C 1
ATOM 632 O O . GLY A 1 79 ? 1.394 -9.676 -0.716 1.00 57.81 79 GLY A O 1
ATOM 633 N N . PHE A 1 80 ? -0.616 -10.689 -0.629 1.00 54.19 80 PHE A N 1
ATOM 634 C CA . PHE A 1 80 ? -0.611 -11.404 0.666 1.00 54.19 80 PHE A CA 1
ATOM 635 C C . PHE A 1 80 ? -0.136 -10.696 1.951 1.00 54.19 80 PHE A C 1
ATOM 637 O O . PHE A 1 80 ? -0.552 -11.151 3.012 1.00 54.19 80 PHE A O 1
ATOM 644 N N . TYR A 1 81 ? 0.650 -9.620 1.885 1.00 73.19 81 TYR A N 1
ATOM 645 C CA . TYR A 1 81 ? 1.324 -8.989 3.028 1.00 73.19 81 TYR A CA 1
ATOM 646 C C . TYR A 1 81 ? 0.993 -7.500 3.199 1.00 73.19 81 TYR A C 1
ATOM 648 O O . TYR A 1 81 ? 1.681 -6.792 3.929 1.00 73.19 81 TYR A O 1
ATOM 656 N N . GLU A 1 82 ? -0.056 -7.005 2.545 1.00 84.06 82 GLU A N 1
ATOM 657 C CA . GLU A 1 82 ? -0.504 -5.611 2.678 1.00 84.06 82 GLU A CA 1
ATOM 658 C C . GLU A 1 82 ? -0.797 -5.217 4.140 1.00 84.06 82 GLU A C 1
ATOM 660 O O . GLU A 1 82 ? -0.581 -4.084 4.568 1.00 84.06 82 GLU A O 1
ATOM 665 N N . ASP A 1 83 ? -1.276 -6.173 4.927 1.00 87.62 83 ASP A N 1
ATOM 666 C CA . ASP A 1 83 ? -1.453 -6.045 6.365 1.00 87.62 83 ASP A CA 1
ATOM 667 C C . ASP A 1 83 ? -0.129 -5.822 7.108 1.00 87.62 83 ASP A C 1
ATOM 669 O O . ASP A 1 83 ? -0.114 -5.074 8.084 1.00 87.62 83 ASP A O 1
ATOM 673 N N . LEU A 1 84 ? 0.982 -6.401 6.643 1.00 87.56 84 LEU A N 1
ATOM 674 C CA . LEU A 1 84 ? 2.310 -6.184 7.225 1.00 87.56 84 LEU A CA 1
ATOM 675 C C . LEU A 1 84 ? 2.868 -4.793 6.914 1.00 87.56 84 LEU A C 1
ATOM 677 O O . LEU A 1 84 ? 3.465 -4.187 7.802 1.00 87.56 84 LEU A O 1
ATOM 681 N N . ASP A 1 85 ? 2.627 -4.254 5.715 1.00 87.75 85 ASP A N 1
ATOM 682 C CA . ASP A 1 85 ? 3.021 -2.874 5.377 1.00 87.75 85 ASP A CA 1
ATOM 683 C C . ASP A 1 85 ? 2.303 -1.845 6.263 1.00 87.75 85 ASP A C 1
ATOM 685 O O . ASP A 1 85 ? 2.837 -0.786 6.594 1.00 87.75 85 ASP A O 1
ATOM 689 N N . LEU A 1 86 ? 1.073 -2.169 6.668 1.00 92.38 86 LEU A N 1
ATOM 690 C CA . LEU A 1 86 ? 0.281 -1.363 7.589 1.00 92.38 86 LEU A CA 1
ATOM 691 C C . LEU A 1 86 ? 0.640 -1.612 9.063 1.00 92.38 86 LEU A C 1
ATOM 693 O O . LEU A 1 86 ? 0.377 -0.745 9.897 1.00 92.38 86 LEU A O 1
ATOM 697 N N . ALA A 1 87 ? 1.256 -2.748 9.402 1.00 93.31 87 ALA A N 1
ATOM 698 C CA . ALA A 1 87 ? 1.555 -3.172 10.773 1.00 93.31 87 ALA A CA 1
ATOM 699 C C . ALA A 1 87 ? 2.786 -2.478 11.390 1.00 93.31 87 ALA A C 1
ATOM 701 O O . ALA A 1 87 ? 3.614 -3.104 12.055 1.00 93.31 87 ALA A O 1
ATOM 702 N N . GLU A 1 88 ? 2.889 -1.159 11.233 1.00 92.38 88 GLU A N 1
ATOM 703 C CA . GLU A 1 88 ? 3.881 -0.325 11.910 1.00 92.38 88 GLU A CA 1
ATOM 704 C C . GLU A 1 88 ? 3.221 0.589 12.954 1.00 92.38 88 GLU A C 1
ATOM 706 O O . GLU A 1 88 ? 2.177 1.193 12.706 1.00 92.38 88 GLU A O 1
ATOM 711 N N . MET A 1 89 ? 3.854 0.760 14.124 1.00 94.06 89 MET A N 1
ATOM 712 C CA . MET A 1 89 ? 3.292 1.556 15.232 1.00 94.06 89 MET A CA 1
ATOM 713 C C . MET A 1 89 ? 2.943 2.996 14.836 1.00 94.06 89 MET A C 1
ATOM 715 O O . MET A 1 89 ? 1.973 3.560 15.341 1.00 94.06 89 MET A O 1
ATOM 719 N N . LYS A 1 90 ? 3.689 3.587 13.893 1.00 94.69 90 LYS A N 1
ATOM 720 C CA . LYS A 1 90 ? 3.413 4.929 13.356 1.00 94.69 90 LYS A CA 1
ATOM 721 C C . LYS A 1 90 ? 2.050 5.029 12.650 1.00 94.69 90 LYS A C 1
ATOM 723 O O . LYS A 1 90 ? 1.472 6.111 12.607 1.00 94.69 90 LYS A O 1
ATOM 728 N N . TYR A 1 91 ? 1.518 3.914 12.142 1.00 95.88 91 TYR A N 1
ATOM 729 C CA . TYR A 1 91 ? 0.220 3.842 11.468 1.00 95.88 91 TYR A CA 1
ATOM 730 C C . TYR A 1 91 ? -0.933 3.459 12.403 1.00 95.88 91 TYR A C 1
ATOM 732 O O . TYR A 1 91 ? -2.090 3.601 12.014 1.00 95.88 91 TYR A O 1
ATOM 740 N N . LEU A 1 92 ? -0.666 3.074 13.657 1.00 96.12 92 LEU A N 1
ATOM 741 C CA . LEU A 1 92 ? -1.700 2.672 14.619 1.00 96.12 92 LEU A CA 1
ATOM 742 C C . LEU A 1 92 ? -2.873 3.674 14.726 1.00 96.12 92 LEU A C 1
ATOM 744 O O . LEU A 1 92 ? -4.019 3.234 14.631 1.00 96.12 92 LEU A O 1
ATOM 748 N N . PRO A 1 93 ? -2.662 5.005 14.842 1.00 97.00 93 PRO A N 1
ATOM 749 C CA . PRO A 1 93 ? -3.780 5.948 14.913 1.00 97.00 93 PRO A CA 1
ATOM 750 C C . PRO A 1 93 ? -4.674 5.934 13.665 1.00 97.00 93 PRO A C 1
ATOM 752 O O . PRO A 1 93 ? -5.879 6.147 13.769 1.00 97.00 93 PRO A O 1
ATOM 755 N N . MET A 1 94 ? -4.093 5.705 12.486 1.00 96.75 94 MET A N 1
ATOM 756 C CA . MET A 1 94 ? -4.815 5.613 11.215 1.00 96.75 94 MET A CA 1
ATOM 757 C C . MET A 1 94 ? -5.644 4.326 11.145 1.00 96.75 94 MET A C 1
ATOM 759 O O . MET A 1 94 ? -6.813 4.372 10.766 1.00 96.75 94 MET A O 1
ATOM 763 N N . LEU A 1 95 ? -5.070 3.203 11.586 1.00 97.19 95 LEU A N 1
ATOM 764 C CA . LEU A 1 95 ? -5.751 1.909 11.629 1.00 97.19 95 LEU A CA 1
ATOM 765 C C . LEU A 1 95 ? -6.939 1.908 1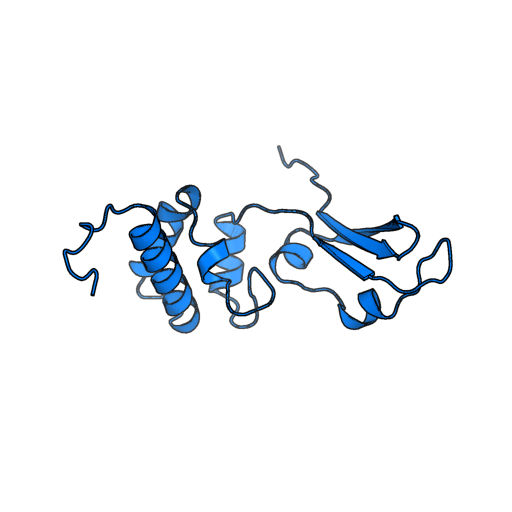2.599 1.00 97.19 95 LEU A C 1
ATOM 767 O O . LEU A 1 95 ? -8.013 1.429 12.245 1.00 97.19 95 LEU A O 1
ATOM 771 N N . LEU A 1 96 ? -6.781 2.490 13.793 1.00 96.88 96 LEU A N 1
ATOM 772 C CA . LEU A 1 96 ? -7.866 2.579 14.777 1.00 96.88 96 LEU A CA 1
ATOM 773 C C . LEU A 1 96 ? -9.046 3.408 14.249 1.00 96.88 96 LEU A C 1
ATOM 775 O O . LEU A 1 96 ? -10.186 2.956 14.321 1.00 96.88 96 LEU A O 1
ATOM 779 N N . ARG A 1 97 ? -8.775 4.558 13.608 1.00 97.00 97 ARG A N 1
ATOM 780 C CA . ARG A 1 97 ? -9.823 5.359 12.947 1.00 97.00 97 ARG A CA 1
ATOM 781 C C . ARG A 1 97 ? -10.599 4.554 11.901 1.00 97.00 97 ARG A C 1
ATOM 783 O O . ARG A 1 97 ? -11.813 4.696 11.807 1.00 97.00 97 ARG A O 1
ATOM 790 N N . ALA A 1 98 ? -9.911 3.722 11.120 1.00 96.50 98 ALA A N 1
ATOM 791 C CA . ALA A 1 98 ? -10.535 2.913 10.075 1.00 96.50 98 ALA A CA 1
ATOM 792 C C . ALA A 1 98 ? -11.432 1.789 10.627 1.00 96.50 98 ALA A C 1
ATOM 794 O O . ALA A 1 98 ? -12.443 1.445 10.012 1.00 96.50 98 ALA A O 1
ATOM 795 N N . ILE A 1 99 ? -11.086 1.216 11.785 1.00 95.38 99 ILE A N 1
ATOM 796 C CA . ILE A 1 99 ? -11.937 0.230 12.468 1.00 95.38 99 ILE A CA 1
ATOM 797 C C . ILE A 1 99 ? -13.202 0.881 13.027 1.00 95.38 99 ILE A C 1
ATOM 799 O O . ILE A 1 99 ? -14.292 0.331 12.842 1.00 95.38 99 ILE A O 1
ATOM 803 N N . ASP A 1 100 ? -13.062 2.044 13.666 1.00 95.50 100 ASP A N 1
ATOM 804 C CA . ASP A 1 100 ? -14.176 2.763 14.292 1.00 95.50 100 ASP A CA 1
ATOM 805 C C . ASP A 1 100 ? -15.158 3.355 13.264 1.00 95.50 100 ASP A C 1
ATOM 807 O O . ASP A 1 100 ? -16.338 3.571 13.565 1.00 95.50 100 ASP A O 1
ATOM 811 N N . ASP A 1 101 ? -14.707 3.586 12.028 1.00 95.81 101 ASP A N 1
ATOM 812 C CA . ASP A 1 101 ? -15.554 4.071 10.943 1.00 95.81 101 ASP A CA 1
ATOM 813 C C . ASP A 1 101 ? -16.487 2.969 10.403 1.00 95.81 101 ASP A C 1
ATOM 815 O O . ASP A 1 101 ? -16.091 1.990 9.755 1.00 95.81 101 ASP A O 1
ATOM 819 N N . LYS A 1 102 ? -17.790 3.160 10.635 1.00 93.81 102 LYS A N 1
ATOM 820 C CA . LYS A 1 102 ? -18.862 2.263 10.175 1.00 93.81 102 LYS A CA 1
ATOM 821 C C . LYS A 1 102 ? -18.991 2.208 8.653 1.00 93.81 102 LYS A C 1
ATOM 823 O O . LYS A 1 102 ? -19.458 1.194 8.143 1.00 93.81 102 LYS A O 1
ATOM 828 N N . ASN A 1 103 ? -18.574 3.256 7.949 1.00 94.50 103 ASN A N 1
ATOM 829 C CA . ASN A 1 103 ? -18.644 3.341 6.493 1.00 94.50 103 ASN A CA 1
ATOM 830 C C . ASN A 1 103 ? -17.369 2.827 5.812 1.00 94.50 103 ASN A C 1
ATOM 832 O O . ASN A 1 103 ? -17.331 2.731 4.585 1.00 94.50 103 ASN A O 1
ATOM 836 N N . PHE A 1 104 ? -16.335 2.478 6.584 1.00 95.38 104 PHE A N 1
ATOM 837 C CA . PHE A 1 104 ? -15.087 1.975 6.029 1.00 95.38 104 PHE A CA 1
ATOM 838 C C . PHE A 1 104 ? -15.306 0.641 5.291 1.00 95.38 104 PHE A C 1
ATOM 840 O O . PHE A 1 104 ? -15.913 -0.270 5.872 1.00 95.38 104 PHE A O 1
ATOM 847 N N . PRO A 1 105 ? -14.807 0.476 4.049 1.00 94.69 105 PRO A N 1
ATOM 848 C CA . PRO A 1 105 ? -15.114 -0.696 3.232 1.00 94.69 105 PRO A CA 1
ATOM 849 C C . PRO A 1 105 ? -14.706 -2.015 3.887 1.00 94.69 105 PRO A C 1
ATOM 851 O O . PRO A 1 105 ? -13.564 -2.189 4.310 1.00 94.69 105 PRO A O 1
ATOM 854 N N . ASN A 1 106 ? -15.630 -2.979 3.930 1.00 91.44 106 ASN A N 1
ATOM 855 C CA . ASN A 1 106 ? -15.426 -4.252 4.632 1.00 91.44 106 ASN A CA 1
ATOM 856 C C . ASN A 1 106 ? -14.210 -5.043 4.120 1.00 91.44 106 ASN A C 1
ATOM 858 O O . ASN A 1 106 ? -13.490 -5.639 4.920 1.00 91.44 106 ASN A O 1
ATOM 862 N N . SER A 1 107 ? -13.948 -5.023 2.808 1.00 88.12 107 SER A N 1
ATOM 863 C CA . SER A 1 107 ? -12.781 -5.687 2.206 1.00 88.12 107 SER A CA 1
ATOM 864 C C . SER A 1 107 ? -11.462 -5.132 2.749 1.00 88.12 107 SER A C 1
ATOM 866 O O . SER A 1 107 ? -10.555 -5.893 3.075 1.00 88.12 107 SER A O 1
ATOM 868 N N . LYS A 1 108 ? -11.379 -3.810 2.914 1.00 93.19 108 LYS A N 1
ATOM 869 C CA . LYS A 1 108 ? -10.214 -3.105 3.459 1.00 93.19 108 LYS A CA 1
ATOM 870 C C . LYS A 1 108 ? -10.146 -3.208 4.979 1.00 93.19 108 LYS A C 1
ATOM 872 O O . LYS A 1 108 ? -9.066 -3.352 5.542 1.00 93.19 108 LYS A O 1
ATOM 877 N N . LYS A 1 109 ? -11.299 -3.229 5.651 1.00 94.19 109 LYS A N 1
ATOM 878 C CA . LYS A 1 109 ? -11.402 -3.429 7.102 1.00 94.19 109 LYS A CA 1
ATOM 879 C C . LYS A 1 109 ? -10.757 -4.744 7.537 1.00 94.19 109 LYS A C 1
ATOM 881 O O . LYS A 1 109 ? -10.059 -4.768 8.543 1.00 94.19 109 LYS A O 1
ATOM 886 N N . ALA A 1 110 ? -10.915 -5.813 6.754 1.00 92.44 110 ALA A N 1
ATOM 887 C CA . ALA A 1 110 ? -10.248 -7.086 7.021 1.00 92.44 110 ALA A CA 1
ATOM 888 C C . ALA A 1 110 ? -8.711 -6.961 7.030 1.00 92.44 110 ALA A C 1
ATOM 890 O O . ALA A 1 110 ? -8.059 -7.546 7.890 1.00 92.44 110 ALA A O 1
ATOM 891 N N . VAL A 1 111 ? -8.136 -6.174 6.115 1.00 93.75 111 VAL A N 1
ATOM 892 C CA . VAL A 1 111 ? -6.690 -5.894 6.069 1.00 93.75 111 VAL A CA 1
ATOM 893 C C . VAL A 1 111 ? -6.252 -5.094 7.298 1.00 93.75 111 VAL A C 1
ATOM 895 O O . VAL A 1 111 ? -5.278 -5.455 7.951 1.00 93.75 111 VAL A O 1
ATOM 898 N N . VAL A 1 112 ? -7.019 -4.066 7.675 1.00 95.75 112 VAL A N 1
ATOM 899 C CA . VAL A 1 112 ? -6.756 -3.262 8.883 1.00 95.75 112 VAL A CA 1
ATOM 900 C C . VAL A 1 112 ? -6.772 -4.125 10.148 1.00 95.75 112 VAL A C 1
ATOM 902 O O . VAL A 1 112 ? -5.878 -4.001 10.981 1.00 95.75 112 VAL A O 1
ATOM 905 N N . VAL A 1 113 ? -7.750 -5.026 10.293 1.00 95.75 113 VAL A N 1
ATOM 906 C CA . VAL A 1 113 ? -7.816 -5.949 11.440 1.00 95.75 113 VAL A CA 1
ATOM 907 C C . VAL A 1 113 ? -6.572 -6.834 11.497 1.00 95.75 113 VAL A C 1
ATOM 909 O O . VAL A 1 113 ? -5.973 -6.963 12.560 1.00 95.75 113 VAL A O 1
ATOM 912 N N . LYS A 1 114 ? -6.144 -7.406 10.366 1.00 94.00 114 LYS A N 1
ATOM 913 C CA . LYS A 1 114 ? -4.924 -8.225 10.315 1.00 94.00 114 LYS A CA 1
ATOM 914 C C . LYS A 1 114 ? -3.676 -7.428 10.700 1.00 94.00 114 LYS A C 1
ATOM 916 O O . LYS A 1 114 ? -2.883 -7.914 11.504 1.00 94.00 114 LYS A O 1
ATOM 921 N N . ALA A 1 115 ? -3.551 -6.191 10.216 1.00 94.94 115 ALA A N 1
ATOM 922 C CA . ALA A 1 115 ? -2.452 -5.297 10.575 1.00 94.94 115 ALA A CA 1
ATOM 923 C C . ALA A 1 115 ? -2.420 -5.012 12.087 1.00 94.94 115 ALA A C 1
ATOM 925 O O . ALA A 1 115 ? -1.368 -5.071 12.721 1.00 94.94 115 ALA A O 1
ATOM 926 N N . LEU A 1 116 ? -3.587 -4.772 12.696 1.00 96.25 116 LEU A N 1
ATOM 927 C CA . LEU A 1 116 ? -3.721 -4.591 14.144 1.00 96.25 116 LEU A CA 1
ATOM 928 C C . LEU A 1 116 ? -3.371 -5.863 14.928 1.00 96.25 116 LEU A C 1
ATOM 930 O O . LEU A 1 116 ? -2.716 -5.772 15.964 1.00 96.25 116 LEU A O 1
ATOM 934 N N . CYS A 1 117 ? -3.757 -7.047 14.442 1.00 94.44 117 CYS A N 1
ATOM 935 C CA . CYS A 1 117 ? -3.362 -8.318 15.051 1.00 94.44 117 CYS A CA 1
ATOM 936 C C . CYS A 1 117 ? -1.843 -8.526 14.999 1.00 94.44 117 CYS A C 1
ATOM 938 O O . CYS A 1 117 ? -1.254 -8.928 16.001 1.00 94.44 117 CYS A O 1
ATOM 940 N N . ALA A 1 118 ? -1.205 -8.222 13.865 1.00 93.25 118 ALA A N 1
ATOM 941 C CA . ALA A 1 118 ? 0.247 -8.287 13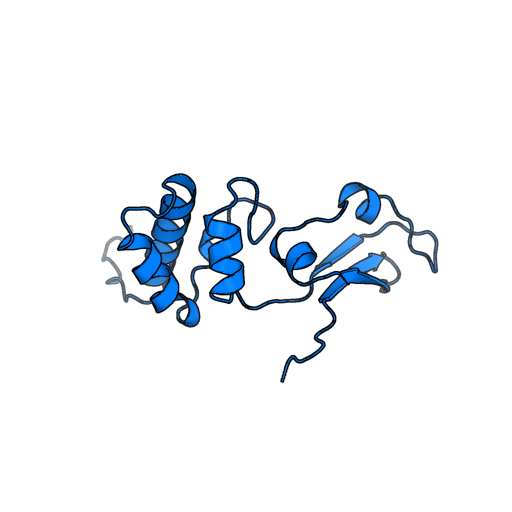.723 1.00 93.25 118 ALA A CA 1
ATOM 942 C C . ALA A 1 118 ? 0.950 -7.293 14.662 1.00 93.25 118 ALA A C 1
ATOM 944 O O . ALA A 1 118 ? 1.908 -7.657 15.342 1.00 93.25 118 ALA A O 1
ATOM 945 N N . LEU A 1 119 ? 0.436 -6.062 14.771 1.00 94.12 119 LEU A N 1
ATOM 946 C CA . LEU A 1 119 ? 0.925 -5.075 15.735 1.00 94.12 119 LEU A CA 1
ATOM 947 C C . LEU A 1 119 ? 0.810 -5.577 17.170 1.00 94.12 119 LEU A C 1
ATOM 949 O O . LEU A 1 119 ? 1.779 -5.492 17.920 1.00 94.12 119 LEU A O 1
ATOM 953 N N . TRP A 1 120 ? -0.344 -6.117 17.551 1.00 93.00 120 TRP A N 1
ATOM 954 C CA . TRP A 1 120 ? -0.547 -6.668 18.886 1.00 93.00 120 TRP A CA 1
ATOM 955 C C . TRP A 1 120 ? 0.435 -7.808 19.170 1.00 93.00 120 TRP A C 1
ATOM 957 O O . TRP A 1 120 ? 1.126 -7.779 20.184 1.00 93.00 120 TRP A O 1
ATOM 967 N N . TYR A 1 121 ? 0.577 -8.752 18.236 1.00 90.44 121 TYR A N 1
ATOM 968 C CA . TYR A 1 121 ? 1.519 -9.861 18.367 1.00 90.44 121 TYR A CA 1
ATOM 969 C C . TYR A 1 121 ? 2.973 -9.388 18.529 1.00 90.44 121 TYR A C 1
ATOM 971 O O . TYR A 1 121 ? 3.698 -9.886 19.384 1.00 90.44 121 TYR A O 1
ATOM 979 N N . ASN A 1 122 ? 3.398 -8.389 17.755 1.00 87.94 122 ASN A N 1
ATOM 980 C CA . ASN A 1 122 ? 4.775 -7.890 17.792 1.00 87.94 122 ASN A CA 1
ATOM 981 C C . ASN A 1 122 ? 5.102 -7.031 19.024 1.00 87.94 122 ASN A C 1
ATOM 983 O O . ASN A 1 122 ? 6.278 -6.827 19.317 1.00 87.94 122 ASN A O 1
ATOM 987 N N . ASN A 1 123 ? 4.094 -6.491 19.715 1.00 87.94 123 ASN A N 1
ATOM 988 C CA . ASN A 1 123 ? 4.287 -5.522 20.801 1.00 87.94 123 ASN A CA 1
ATOM 989 C C . ASN A 1 123 ? 3.804 -6.022 22.170 1.00 87.94 123 ASN A C 1
ATOM 991 O O . ASN A 1 123 ? 3.979 -5.319 23.166 1.00 87.94 123 ASN A O 1
ATOM 995 N N . CYS A 1 124 ? 3.205 -7.209 22.248 1.00 85.25 124 CYS A N 1
ATOM 996 C CA . CYS A 1 124 ? 2.826 -7.822 23.513 1.00 85.25 124 CYS A CA 1
ATOM 997 C C . CYS A 1 124 ? 3.801 -8.931 23.905 1.00 85.25 124 CYS A C 1
ATOM 999 O O . CYS A 1 124 ? 4.151 -9.799 23.108 1.00 85.25 124 CYS A O 1
ATOM 1001 N N . GLU A 1 125 ? 4.207 -8.927 25.174 1.00 81.06 125 GLU A N 1
ATOM 1002 C CA . GLU A 1 125 ? 4.900 -10.065 25.761 1.00 81.06 125 GLU A CA 1
ATOM 1003 C C . GLU A 1 125 ? 3.890 -11.189 25.968 1.00 81.06 125 GLU A C 1
ATOM 1005 O O . GLU A 1 125 ? 3.002 -11.110 26.820 1.00 81.06 125 GLU A O 1
ATOM 1010 N N . PHE A 1 126 ? 4.016 -12.249 25.179 1.00 71.62 126 PHE A N 1
ATOM 1011 C CA . PHE A 1 126 ? 3.310 -13.480 25.480 1.00 71.62 126 PHE A CA 1
ATOM 1012 C C . PHE A 1 126 ? 4.070 -14.212 26.582 1.00 71.62 126 PHE A C 1
ATOM 1014 O O . PHE A 1 126 ? 5.296 -14.353 26.481 1.00 71.62 126 PHE A O 1
ATOM 1021 N N . PRO A 1 127 ? 3.383 -14.698 27.630 1.00 74.06 127 PRO A N 1
ATOM 1022 C CA . PRO A 1 127 ? 4.025 -15.576 28.589 1.00 74.06 127 PRO A CA 1
ATOM 1023 C C . PRO A 1 127 ? 4.642 -16.738 27.810 1.00 74.06 127 PRO A C 1
ATOM 1025 O O . PRO A 1 127 ? 3.963 -17.378 27.004 1.00 74.06 127 PRO A O 1
ATOM 1028 N N . LYS A 1 128 ? 5.942 -16.983 28.019 1.00 64.69 128 LYS A N 1
ATOM 1029 C CA . LYS A 1 128 ? 6.601 -18.193 27.524 1.00 64.69 128 LYS A CA 1
ATOM 1030 C C . LYS A 1 128 ? 5.837 -19.353 28.132 1.00 64.69 128 LYS A C 1
ATOM 1032 O O . LYS A 1 128 ? 5.955 -19.605 29.324 1.00 64.69 128 LYS A O 1
ATOM 1037 N N . SER A 1 129 ? 4.972 -19.975 27.349 1.00 62.81 129 SER A N 1
ATOM 1038 C CA . SER A 1 129 ? 4.173 -21.065 27.862 1.00 62.81 129 SER A CA 1
ATOM 1039 C C . SER A 1 129 ? 5.092 -22.208 28.272 1.00 62.81 129 SER A C 1
ATOM 1041 O O . SER A 1 129 ? 5.971 -22.576 27.493 1.00 62.81 129 SER A O 1
ATOM 1043 N N . ASP A 1 130 ? 4.801 -22.838 29.405 1.00 55.62 130 ASP A N 1
ATOM 1044 C CA . ASP A 1 130 ? 5.365 -24.128 29.829 1.00 55.62 130 ASP A CA 1
ATOM 1045 C C . ASP A 1 130 ? 5.034 -25.295 28.862 1.00 55.62 130 ASP A C 1
ATOM 1047 O O . ASP A 1 130 ? 5.280 -26.455 29.170 1.00 55.62 130 ASP A O 1
ATOM 1051 N N . TYR A 1 131 ? 4.499 -25.018 27.667 1.00 57.81 131 TYR A N 1
ATOM 1052 C CA . TYR A 1 131 ? 4.234 -25.985 26.597 1.00 57.81 131 TYR A CA 1
ATOM 1053 C C . TYR A 1 131 ? 5.430 -26.156 25.648 1.00 57.81 131 TYR A C 1
ATOM 1055 O O . TYR A 1 131 ? 5.264 -26.257 24.432 1.00 57.81 131 TYR A O 1
ATOM 1063 N N . ALA A 1 132 ? 6.644 -26.197 26.199 1.00 47.50 132 ALA A N 1
ATOM 1064 C CA . ALA A 1 132 ? 7.741 -26.893 25.541 1.00 47.50 132 ALA A CA 1
ATOM 1065 C C . ALA A 1 132 ? 7.525 -28.396 25.781 1.00 47.50 132 ALA A C 1
ATOM 1067 O O . ALA A 1 132 ? 7.911 -28.928 26.822 1.00 47.50 132 ALA A O 1
ATOM 1068 N N . HIS A 1 133 ? 6.833 -29.048 24.849 1.00 47.16 133 HIS A N 1
ATOM 1069 C CA . HIS A 1 133 ? 6.894 -30.499 24.688 1.00 47.16 133 HIS A CA 1
ATOM 1070 C C . HIS A 1 133 ? 8.002 -30.847 23.699 1.00 47.16 133 HIS A C 1
ATOM 1072 O O . HIS A 1 133 ? 8.067 -30.178 22.642 1.00 47.16 133 HIS A O 1
#

Foldseek 3Di:
DDDPDWKWKWWAFPVRDIDIDTDDPQCLQFVVDDPVCVQPDADPPPRGGTDDIDTDDDDCDPVNVVVQQPDPNGARDDDDCSLVSCLDPVNVVVLVVLCPDPPGDPSVVVSSVSSVVSNCVVPDDDPPDPPPD

Organism: NCBI:txid29433

pLDDT: mean 87.49, std 12.22, range [35.62, 97.19]

Radius of gyration: 18.85 Å; chains: 1; bounding box: 45×53×53 Å

Secondary structure (DSSP, 8-state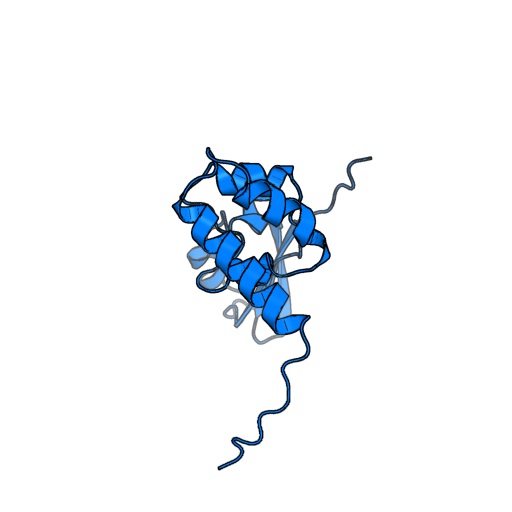):
------EEEEEEETT--EEEEEE-HHHHHTT-S-HHHHHHSPPTTT-PPEEEEEEPP----HHHHHHHHT-TT--SSSSS-HHHHH-SGGGHHHHHHHHH-TTS-HHHHHHHHHHHHHHHHHHS-----S---